Protein AF-R9AJC6-F1 (afdb_monomer_lite)

pLDDT: mean 87.19, std 7.64, range [55.09, 95.31]

Organism: NCBI:txid106651

Structure (mmCIF, N/CA/C/O backbone):
data_AF-R9AJC6-F1
#
_entry.id   AF-R9AJC6-F1
#
loop_
_atom_site.group_PDB
_atom_site.id
_atom_site.type_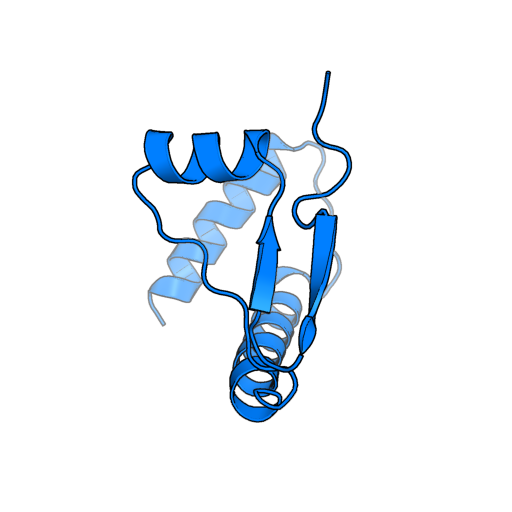symbol
_atom_site.label_atom_id
_atom_site.label_alt_id
_atom_site.label_comp_id
_atom_site.label_asym_id
_atom_site.label_entity_id
_atom_site.label_seq_id
_atom_site.pdbx_PDB_ins_code
_atom_site.Cartn_x
_atom_site.Cartn_y
_atom_site.Cartn_z
_atom_site.occupancy
_atom_site.B_iso_or_equiv
_atom_site.auth_seq_id
_atom_site.auth_comp_id
_atom_site.auth_asym_id
_atom_site.auth_atom_id
_atom_site.pdbx_PDB_model_num
ATOM 1 N N . MET A 1 1 ? -19.884 14.534 -8.239 1.00 55.09 1 MET A N 1
ATOM 2 C CA . MET A 1 1 ? -19.146 15.046 -7.065 1.00 55.09 1 MET A CA 1
ATOM 3 C C . MET A 1 1 ? -18.233 13.924 -6.599 1.00 55.09 1 MET A C 1
ATOM 5 O O . MET A 1 1 ? -18.745 12.869 -6.258 1.00 55.09 1 MET A O 1
ATOM 9 N N . ALA A 1 2 ? -16.915 14.079 -6.726 1.00 72.88 2 ALA A N 1
ATOM 10 C CA . ALA A 1 2 ? -15.970 13.037 -6.321 1.00 72.88 2 ALA A CA 1
ATOM 11 C C . ALA A 1 2 ? -15.865 12.982 -4.788 1.00 72.88 2 ALA A C 1
ATOM 13 O O . ALA A 1 2 ? -15.930 14.027 -4.134 1.00 72.88 2 ALA A O 1
ATOM 14 N N . ILE A 1 3 ? -15.705 11.782 -4.225 1.00 82.56 3 ILE A N 1
ATOM 15 C CA . ILE A 1 3 ? -15.405 11.609 -2.798 1.00 82.56 3 ILE A CA 1
ATOM 16 C C . ILE A 1 3 ? -14.049 12.266 -2.517 1.00 82.56 3 ILE A C 1
ATOM 18 O O . ILE A 1 3 ? -13.062 11.942 -3.173 1.00 82.56 3 ILE A O 1
ATOM 22 N N . LYS A 1 4 ? -13.999 13.187 -1.548 1.00 85.19 4 LYS A N 1
ATOM 23 C CA . LYS A 1 4 ? -12.738 13.787 -1.080 1.00 85.19 4 LYS A CA 1
ATOM 24 C C . LYS A 1 4 ? -12.039 12.920 -0.034 1.00 85.19 4 LYS A C 1
ATOM 26 O O . LYS A 1 4 ? -10.818 12.824 -0.057 1.00 85.19 4 LYS A O 1
ATOM 31 N N . THR A 1 5 ? -12.801 12.300 0.864 1.00 91.81 5 THR A N 1
ATOM 32 C CA . THR A 1 5 ? -12.290 11.459 1.953 1.00 91.81 5 THR A CA 1
ATOM 33 C C . THR A 1 5 ? -13.169 10.227 2.130 1.00 91.81 5 THR A C 1
ATOM 35 O O . THR A 1 5 ? -14.391 10.300 2.043 1.00 91.81 5 THR A O 1
ATOM 38 N N . VAL A 1 6 ? -12.533 9.081 2.370 1.00 92.38 6 VAL A N 1
ATOM 39 C CA . VAL A 1 6 ? -13.206 7.795 2.620 1.00 92.38 6 VAL A CA 1
ATOM 40 C C . VAL A 1 6 ? -13.807 7.731 4.030 1.00 92.38 6 VAL A C 1
ATOM 42 O O . VAL A 1 6 ? -14.869 7.145 4.240 1.00 92.38 6 VAL A O 1
ATOM 45 N N . VAL A 1 7 ? -13.127 8.352 4.992 1.00 92.81 7 VAL A N 1
ATOM 46 C CA . VAL A 1 7 ? -13.531 8.444 6.396 1.00 92.81 7 VAL A CA 1
ATOM 47 C C . VAL A 1 7 ? -13.900 9.893 6.692 1.00 92.81 7 VAL A C 1
ATOM 49 O O . VAL A 1 7 ? -13.133 10.795 6.355 1.00 92.81 7 VAL A O 1
ATOM 52 N N . ASP A 1 8 ? -15.048 10.098 7.331 1.00 92.44 8 ASP A N 1
ATOM 53 C CA . ASP A 1 8 ? -15.502 11.413 7.783 1.00 92.44 8 ASP A CA 1
ATOM 54 C C . ASP A 1 8 ? -15.015 11.696 9.217 1.00 92.44 8 ASP A C 1
ATOM 56 O O . ASP A 1 8 ? -14.559 12.802 9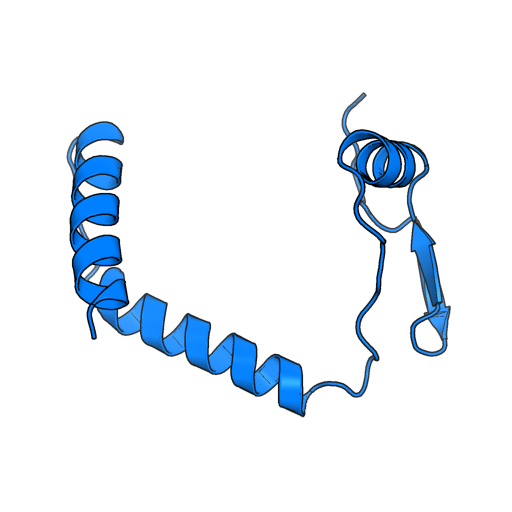.501 1.00 92.44 8 ASP A O 1
ATOM 60 N N . ILE A 1 9 ? -15.064 10.701 10.120 1.00 92.06 9 ILE A N 1
ATOM 61 C CA . ILE A 1 9 ? -14.650 10.850 11.530 1.00 92.06 9 ILE A CA 1
ATOM 62 C C . ILE A 1 9 ? -13.841 9.639 12.013 1.00 92.06 9 ILE A C 1
ATOM 64 O O . ILE A 1 9 ? -14.223 8.483 11.813 1.00 92.06 9 ILE A O 1
ATOM 68 N N . ILE A 1 10 ? -12.733 9.921 12.702 1.00 89.69 10 ILE A N 1
ATOM 69 C CA . ILE A 1 10 ? -11.871 8.948 13.381 1.00 89.69 10 ILE A CA 1
ATOM 70 C C . ILE A 1 10 ? -12.213 8.956 14.874 1.00 89.69 10 ILE A C 1
ATOM 72 O O . ILE A 1 10 ? -12.046 9.978 15.534 1.00 89.69 10 ILE A O 1
ATOM 76 N N . MET A 1 11 ? -12.684 7.826 15.404 1.00 88.50 11 MET A N 1
ATOM 77 C CA . MET A 1 11 ? -13.017 7.654 16.823 1.00 88.50 11 MET A CA 1
ATOM 78 C C . MET A 1 11 ? -11.982 6.757 17.532 1.00 88.50 11 MET A C 1
ATOM 80 O O . MET A 1 11 ? -10.923 6.427 16.985 1.00 88.50 11 MET A O 1
ATOM 84 N N . THR A 1 12 ? -12.241 6.381 18.781 1.00 85.00 12 THR A N 1
ATOM 85 C CA . THR A 1 12 ? -11.340 5.535 19.575 1.00 85.00 12 THR A CA 1
ATOM 86 C C . THR A 1 12 ? -11.243 4.105 19.039 1.00 85.00 12 THR A C 1
ATOM 88 O O . THR A 1 12 ? -12.215 3.525 18.560 1.00 85.00 12 THR A O 1
ATOM 91 N N . GLY A 1 13 ? -10.054 3.503 19.132 1.00 82.69 13 GLY A N 1
ATOM 92 C CA . GLY A 1 13 ? -9.833 2.134 18.662 1.00 82.69 13 GLY A CA 1
ATOM 93 C C . GLY A 1 13 ? -10.076 1.989 17.154 1.00 82.69 13 GLY A C 1
ATOM 94 O O . GLY A 1 13 ? -9.488 2.726 16.361 1.00 82.69 13 GLY A O 1
ATOM 95 N N . LYS A 1 14 ? -10.923 1.022 16.771 1.00 81.50 14 LYS A N 1
ATOM 96 C CA . LYS A 1 14 ? -11.276 0.712 15.370 1.00 81.50 14 LYS A CA 1
ATOM 97 C C . LYS A 1 14 ? -12.464 1.518 14.838 1.00 81.50 14 LYS A C 1
ATOM 99 O O . LYS A 1 14 ? -12.803 1.390 13.667 1.00 81.50 14 LYS A O 1
ATOM 104 N N . GLU A 1 15 ? -13.125 2.320 15.666 1.00 86.38 15 GLU A N 1
ATOM 105 C CA . GLU A 1 15 ? -14.367 2.978 15.261 1.00 86.38 15 GLU A CA 1
ATOM 106 C C . GLU A 1 15 ? -14.102 4.113 14.266 1.00 86.38 15 GLU A C 1
ATOM 108 O O . GLU A 1 15 ? -13.306 5.026 14.509 1.00 86.38 15 GLU A O 1
ATOM 113 N N . ARG A 1 16 ? -14.766 4.052 13.111 1.00 91.50 16 ARG A N 1
ATOM 114 C CA . ARG A 1 16 ? -14.687 5.057 12.049 1.00 91.50 16 ARG A CA 1
ATOM 115 C C . ARG A 1 16 ? -16.090 5.334 11.534 1.00 91.50 16 ARG A C 1
ATOM 117 O O . ARG A 1 16 ? -16.848 4.401 11.282 1.00 91.50 16 ARG A O 1
ATOM 124 N N . GLN A 1 17 ? -16.408 6.607 11.330 1.00 92.75 17 GLN A N 1
ATOM 125 C CA . GLN A 1 17 ? -17.565 6.986 10.532 1.00 92.75 17 GLN A CA 1
ATOM 126 C C . GLN A 1 17 ? -17.114 7.118 9.082 1.00 92.75 17 GLN A C 1
ATOM 128 O O . GLN A 1 17 ? -16.325 8.005 8.746 1.00 92.75 17 GLN A O 1
ATOM 133 N N . PHE A 1 18 ? -17.579 6.202 8.238 1.00 92.62 18 PHE A N 1
ATOM 134 C CA . PHE A 1 18 ? -17.263 6.200 6.816 1.00 92.62 18 PHE A CA 1
ATOM 135 C C . PHE A 1 18 ? -18.191 7.122 6.041 1.00 92.62 18 PHE A C 1
ATOM 137 O O . PHE A 1 18 ? -19.355 7.310 6.397 1.00 92.62 18 PHE A O 1
ATOM 144 N N . ASN A 1 19 ? -17.665 7.651 4.942 1.00 94.12 19 ASN A N 1
ATOM 145 C CA . ASN A 1 19 ? -18.449 8.448 4.025 1.00 94.12 19 ASN A CA 1
ATOM 146 C C . ASN A 1 19 ? -19.580 7.616 3.406 1.00 94.12 19 ASN A C 1
ATOM 148 O O . ASN A 1 19 ? -19.364 6.485 2.962 1.00 94.12 19 ASN A O 1
ATOM 152 N N . TRP A 1 20 ? -20.777 8.193 3.307 1.00 92.00 20 TRP A N 1
ATOM 153 C CA . TRP A 1 20 ? -21.955 7.487 2.794 1.00 92.00 20 TRP A CA 1
ATOM 154 C C . TRP A 1 20 ? -21.773 6.973 1.355 1.00 92.00 20 TRP A C 1
ATOM 156 O O . TRP A 1 20 ? -22.185 5.854 1.048 1.00 92.00 20 TRP A O 1
ATOM 166 N N . CYS A 1 21 ? -21.112 7.741 0.478 1.00 92.06 21 CYS A N 1
ATOM 167 C CA . CYS A 1 21 ? -20.828 7.300 -0.889 1.00 92.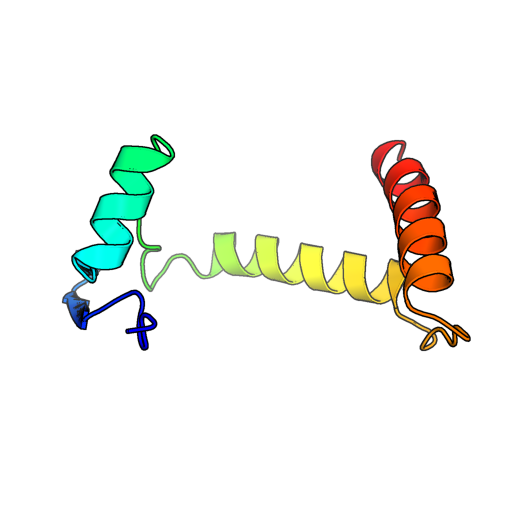06 21 CYS A CA 1
ATOM 168 C C . CYS A 1 21 ? -19.890 6.089 -0.886 1.00 92.06 21 CYS A C 1
ATOM 170 O O . CYS A 1 21 ? -20.005 5.210 -1.735 1.00 92.06 21 CYS A O 1
ATOM 172 N N . PHE A 1 22 ? -18.951 6.043 0.063 1.00 92.44 22 PHE A N 1
ATOM 173 C CA . PHE A 1 22 ? -18.017 4.932 0.188 1.00 92.44 22 PHE A CA 1
ATOM 174 C C . PHE A 1 22 ? -18.691 3.679 0.752 1.00 92.44 22 PHE A C 1
ATOM 176 O O . PHE A 1 22 ? -18.459 2.580 0.260 1.00 92.44 22 PHE A O 1
ATOM 183 N N . MET A 1 23 ? -19.603 3.837 1.711 1.00 93.06 23 MET A N 1
ATOM 184 C CA . MET A 1 23 ? -20.432 2.727 2.190 1.00 93.06 23 MET A CA 1
ATOM 185 C C . MET A 1 23 ? -21.292 2.130 1.069 1.00 93.06 23 MET A C 1
ATOM 187 O O . MET A 1 23 ? -21.409 0.911 0.968 1.00 93.06 23 MET A O 1
ATOM 191 N N . ALA A 1 24 ? -21.840 2.968 0.182 1.00 92.81 24 ALA A N 1
ATOM 192 C CA . ALA A 1 24 ? -22.591 2.497 -0.981 1.00 92.81 24 ALA A CA 1
ATOM 193 C C . ALA A 1 24 ? -21.730 1.647 -1.938 1.00 92.81 24 ALA A C 1
ATOM 195 O O . ALA A 1 24 ? -22.236 0.688 -2.519 1.00 92.81 24 ALA A O 1
ATOM 196 N N . LEU A 1 25 ? -20.429 1.946 -2.065 1.00 92.44 25 LEU A N 1
ATOM 197 C CA . LEU A 1 25 ? -19.489 1.103 -2.815 1.00 92.44 25 LEU A CA 1
ATOM 198 C C . LEU A 1 25 ? -19.304 -0.264 -2.153 1.00 92.44 25 LEU A C 1
ATOM 200 O O . LEU A 1 25 ? -19.317 -1.266 -2.862 1.00 92.44 25 LEU A O 1
ATOM 204 N N . GLY A 1 26 ? -19.184 -0.313 -0.823 1.00 91.94 26 GLY A N 1
ATOM 205 C CA . GLY A 1 26 ? -19.113 -1.570 -0.069 1.00 91.94 26 GLY A CA 1
ATOM 206 C C . GLY A 1 26 ? -20.317 -2.472 -0.337 1.00 91.94 26 GLY A C 1
ATOM 207 O O . GLY A 1 26 ? -20.156 -3.648 -0.642 1.00 91.94 26 GLY A O 1
ATOM 208 N N . VAL A 1 27 ? -21.525 -1.899 -0.349 1.00 93.38 27 VAL A N 1
ATOM 209 C CA . VAL A 1 27 ? -22.756 -2.636 -0.692 1.00 93.38 27 VAL A CA 1
ATOM 210 C C . VAL A 1 27 ? -22.767 -3.073 -2.159 1.00 93.38 27 VAL A C 1
ATOM 212 O O . VAL A 1 27 ? -23.164 -4.194 -2.461 1.00 93.38 27 VAL A O 1
ATOM 215 N N . HIS A 1 28 ? -22.326 -2.215 -3.081 1.00 94.12 28 HIS A N 1
ATOM 216 C CA . HIS A 1 28 ? -22.323 -2.528 -4.512 1.00 94.12 28 HIS A CA 1
ATOM 217 C C . HIS A 1 28 ? -21.338 -3.649 -4.876 1.00 94.12 28 HIS A C 1
ATOM 219 O O . HIS A 1 28 ? -21.671 -4.527 -5.669 1.00 94.12 28 HIS A O 1
ATOM 225 N N . TYR A 1 29 ? -20.143 -3.624 -4.286 1.00 95.06 29 TYR A N 1
ATOM 226 C CA . TYR A 1 29 ? -19.078 -4.602 -4.522 1.00 95.06 29 TYR A CA 1
ATOM 227 C C . TYR A 1 29 ? -19.034 -5.723 -3.473 1.00 95.06 29 TYR A C 1
ATOM 229 O O . TYR A 1 29 ? -18.142 -6.565 -3.532 1.00 95.06 29 TYR A O 1
ATOM 237 N N . LEU A 1 30 ? -19.997 -5.752 -2.547 1.00 94.81 30 LEU A N 1
ATOM 238 C CA . LEU A 1 30 ? -20.175 -6.785 -1.524 1.00 94.81 30 LEU A CA 1
ATOM 239 C C . LEU A 1 30 ? -18.929 -7.008 -0.646 1.00 94.81 30 LEU A C 1
ATOM 241 O O . LEU A 1 30 ? -18.517 -8.146 -0.425 1.00 94.81 30 LEU A O 1
ATOM 245 N N . PHE A 1 31 ? -18.333 -5.928 -0.136 1.00 92.94 31 PHE A N 1
ATOM 246 C CA . PHE A 1 31 ? -17.245 -6.001 0.842 1.00 92.94 31 PHE A CA 1
ATOM 247 C C . PHE A 1 31 ? -17.551 -5.199 2.107 1.00 92.94 31 PHE A C 1
ATOM 249 O O . PHE A 1 31 ? -18.167 -4.131 2.058 1.00 92.94 31 PHE A O 1
ATOM 256 N N . ASP A 1 32 ? -17.059 -5.705 3.236 1.00 90.62 32 ASP A N 1
ATOM 257 C CA . ASP A 1 32 ? -17.196 -5.055 4.533 1.00 90.62 32 ASP A CA 1
ATOM 258 C C . ASP A 1 32 ? -16.082 -4.038 4.786 1.00 90.62 32 ASP A C 1
ATOM 260 O O . ASP A 1 32 ? -14.919 -4.217 4.413 1.00 90.62 32 ASP A O 1
ATOM 264 N N . LEU A 1 33 ? -16.443 -2.959 5.476 1.00 89.69 33 LEU A N 1
ATOM 265 C CA . LEU A 1 33 ? -15.528 -1.891 5.854 1.00 89.69 33 LEU A CA 1
ATOM 266 C C . LEU A 1 33 ? -14.957 -2.151 7.244 1.00 89.69 33 LEU A C 1
ATOM 268 O O . LEU A 1 33 ? -15.610 -1.893 8.254 1.00 89.69 33 LEU A O 1
ATOM 272 N N . VAL A 1 34 ? -13.714 -2.631 7.292 1.00 86.88 34 VAL A N 1
ATOM 273 C CA . VAL A 1 34 ? -13.008 -2.907 8.547 1.00 86.88 34 VAL A CA 1
ATOM 274 C C . VAL A 1 34 ? -11.793 -1.998 8.662 1.00 86.88 34 VAL A C 1
ATOM 276 O O . VAL A 1 34 ? -10.896 -2.026 7.824 1.00 86.88 34 VAL A O 1
ATOM 279 N N . ALA A 1 35 ? -11.756 -1.187 9.717 1.00 87.00 35 ALA A N 1
ATOM 280 C CA . ALA A 1 35 ? -10.593 -0.371 10.032 1.00 87.00 35 ALA A CA 1
ATOM 281 C C . ALA A 1 35 ? -9.563 -1.160 10.854 1.00 87.00 35 ALA A C 1
ATOM 283 O O . ALA A 1 35 ? -9.911 -1.966 11.726 1.00 87.00 35 ALA A O 1
ATOM 284 N N . CYS A 1 36 ? -8.283 -0.872 10.618 1.00 80.88 36 CYS A N 1
ATOM 285 C CA . CYS A 1 36 ? -7.189 -1.385 11.434 1.00 80.88 36 CYS A CA 1
ATOM 286 C C . CYS A 1 36 ? -7.238 -0.807 12.859 1.00 80.88 36 CYS A C 1
ATOM 288 O O . CYS A 1 36 ? -7.683 0.321 13.090 1.00 80.88 36 CYS A O 1
ATOM 290 N N . THR A 1 37 ? -6.768 -1.588 13.834 1.00 76.62 37 THR A N 1
ATOM 291 C CA . THR A 1 37 ? -6.556 -1.104 15.206 1.00 76.62 37 THR A CA 1
ATOM 292 C C . THR A 1 37 ? -5.334 -0.189 15.228 1.00 76.62 37 THR A C 1
ATOM 294 O O . THR A 1 37 ? -4.319 -0.578 14.674 1.00 76.62 37 THR A O 1
ATOM 297 N N . PRO A 1 38 ? -5.325 0.946 15.945 1.00 67.50 38 PRO A N 1
ATOM 298 C CA . PRO A 1 38 ? -4.135 1.804 16.018 1.00 67.50 38 PRO A CA 1
ATOM 299 C C . PRO A 1 38 ? -2.873 1.083 16.527 1.00 67.50 38 PRO A C 1
ATOM 301 O O . PRO A 1 38 ? -1.758 1.510 16.264 1.00 67.50 38 PRO A O 1
ATOM 304 N N . THR A 1 39 ? -3.046 -0.015 17.269 1.00 65.19 39 THR A N 1
ATOM 305 C CA . THR A 1 39 ? -1.966 -0.833 17.839 1.00 65.19 39 THR A CA 1
ATOM 306 C C . THR A 1 39 ? -1.581 -2.040 16.968 1.00 65.19 39 THR A C 1
ATOM 308 O O . THR A 1 39 ? -0.758 -2.841 17.398 1.00 65.19 39 THR A O 1
ATOM 311 N N . SER A 1 40 ? -2.126 -2.206 15.752 1.00 67.94 40 SER A N 1
ATOM 312 C CA . SER A 1 40 ? -1.781 -3.324 14.845 1.00 67.94 40 SER A CA 1
ATOM 313 C C . SER A 1 40 ? -0.416 -3.174 14.160 1.00 67.94 40 SER A C 1
ATOM 315 O O . SER A 1 40 ? -0.178 -3.784 13.121 1.00 67.94 40 SER A O 1
ATOM 317 N N . GLY A 1 41 ? 0.501 -2.401 14.747 1.00 69.12 41 GLY A N 1
ATOM 318 C CA . GLY A 1 41 ? 1.787 -2.058 14.139 1.00 69.12 41 GLY A CA 1
ATOM 319 C C . GLY A 1 41 ? 2.653 -3.266 13.765 1.00 69.12 41 GLY A C 1
ATOM 320 O O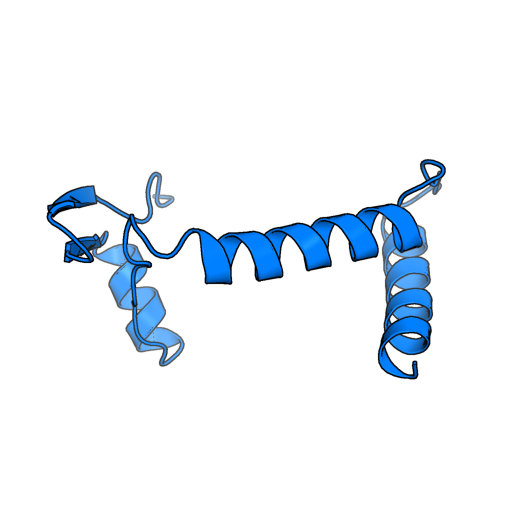 . GLY A 1 41 ? 3.486 -3.156 12.876 1.00 69.12 41 GLY A O 1
ATOM 321 N N . TRP A 1 42 ? 2.448 -4.435 14.386 1.00 75.12 42 TRP A N 1
ATOM 322 C CA . TRP A 1 42 ? 3.163 -5.654 13.992 1.00 75.12 42 TRP A CA 1
ATOM 323 C C . TRP A 1 42 ? 2.651 -6.253 12.671 1.00 75.12 42 TRP A C 1
ATOM 325 O O . TRP A 1 42 ? 3.461 -6.572 11.805 1.00 75.12 42 TRP A O 1
ATOM 335 N N . GLU A 1 43 ? 1.332 -6.372 12.481 1.00 78.00 43 GLU A N 1
ATOM 336 C CA . GLU A 1 43 ? 0.740 -6.868 11.224 1.00 78.00 43 GLU A CA 1
ATOM 337 C C . GLU A 1 43 ? 0.971 -5.877 10.080 1.00 78.00 43 GLU A C 1
ATOM 339 O O . GLU A 1 43 ? 1.325 -6.271 8.968 1.00 78.00 43 GLU A O 1
ATOM 344 N N . GLU A 1 44 ? 0.844 -4.583 10.378 1.00 81.25 44 GLU A N 1
ATOM 345 C CA . GLU A 1 44 ? 1.139 -3.508 9.434 1.00 81.25 44 GLU A CA 1
ATOM 346 C C . GLU A 1 44 ? 2.625 -3.497 9.061 1.00 81.25 44 GLU A C 1
ATOM 348 O O . GLU A 1 44 ? 2.953 -3.462 7.881 1.00 8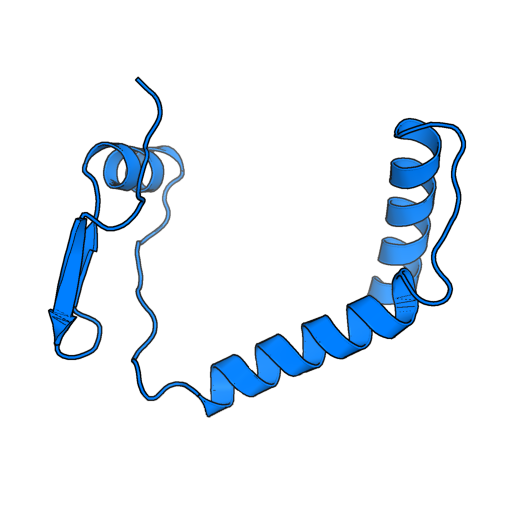1.25 44 GLU A O 1
ATOM 353 N N . GLY A 1 45 ? 3.531 -3.683 10.025 1.00 80.50 45 GLY A N 1
ATOM 354 C CA . GLY A 1 45 ? 4.965 -3.790 9.755 1.00 80.50 45 GLY A CA 1
ATOM 355 C C . GLY A 1 45 ? 5.340 -5.001 8.891 1.00 80.50 45 GLY A C 1
ATOM 356 O O . GLY A 1 45 ? 6.223 -4.903 8.039 1.00 80.50 45 GLY A O 1
ATOM 357 N N . GLN A 1 46 ? 4.659 -6.145 9.048 1.00 82.81 46 GLN A N 1
ATOM 358 C CA . GLN A 1 46 ? 4.842 -7.290 8.144 1.00 82.81 46 GLN A CA 1
ATOM 359 C C . GLN A 1 46 ? 4.389 -6.957 6.721 1.00 82.81 46 GLN A C 1
ATOM 361 O O . GLN A 1 46 ? 5.081 -7.295 5.758 1.00 82.81 46 GLN A O 1
ATOM 366 N N . PHE A 1 47 ? 3.240 -6.295 6.591 1.00 82.88 47 PHE A N 1
ATOM 367 C CA . PHE A 1 47 ? 2.702 -5.854 5.310 1.00 82.88 47 PHE A CA 1
ATOM 368 C C . PHE A 1 47 ? 3.666 -4.865 4.639 1.00 82.88 47 PHE A C 1
ATOM 370 O O . PHE A 1 47 ? 4.134 -5.129 3.534 1.00 82.88 47 PHE A O 1
ATOM 377 N N . GLU A 1 48 ? 4.068 -3.799 5.332 1.00 88.56 48 GLU A N 1
ATOM 378 C CA . GLU A 1 48 ? 5.021 -2.788 4.855 1.00 88.56 48 GLU A CA 1
ATOM 379 C C . GLU A 1 48 ? 6.359 -3.391 4.416 1.00 88.56 48 GLU A C 1
ATOM 381 O O . GLU A 1 48 ? 6.879 -3.035 3.356 1.00 88.56 48 GLU A O 1
ATOM 386 N N . ASN A 1 49 ? 6.894 -4.353 5.172 1.00 88.50 49 ASN A N 1
ATOM 387 C CA . ASN A 1 49 ? 8.131 -5.039 4.806 1.00 88.50 49 ASN A CA 1
ATOM 388 C C . ASN A 1 49 ? 7.989 -5.827 3.490 1.00 88.50 49 ASN A C 1
ATOM 390 O O . ASN A 1 49 ? 8.898 -5.835 2.659 1.00 88.50 49 ASN A O 1
ATOM 394 N N . GLN A 1 50 ? 6.830 -6.448 3.249 1.00 85.00 50 GLN A N 1
ATOM 395 C CA . GLN A 1 50 ? 6.554 -7.108 1.970 1.00 85.00 50 GLN A CA 1
ATOM 396 C C . GLN A 1 50 ? 6.499 -6.104 0.811 1.00 85.00 50 GLN A C 1
ATOM 398 O O . GLN A 1 50 ? 7.063 -6.383 -0.249 1.00 85.00 50 GLN A O 1
ATOM 403 N N . PHE A 1 51 ? 5.908 -4.917 1.004 1.00 86.44 51 PHE A N 1
ATOM 404 C CA . PHE A 1 51 ? 5.969 -3.855 -0.013 1.00 86.44 51 PHE A CA 1
ATOM 405 C C . PHE A 1 51 ? 7.391 -3.378 -0.266 1.00 86.44 51 PHE A C 1
ATOM 407 O O . PHE A 1 51 ? 7.749 -3.160 -1.425 1.00 86.44 51 PHE A O 1
ATOM 414 N N . GLY A 1 52 ? 8.200 -3.242 0.788 1.00 88.44 52 GLY A N 1
ATOM 415 C CA . GLY A 1 52 ? 9.621 -2.918 0.680 1.00 88.44 52 GLY A CA 1
ATOM 416 C C . GLY A 1 52 ? 10.342 -3.894 -0.246 1.00 88.44 52 GLY A C 1
ATOM 417 O O . GLY A 1 52 ? 10.900 -3.482 -1.263 1.00 88.44 52 GLY A O 1
ATOM 418 N N . ASN A 1 53 ? 10.207 -5.194 0.023 1.00 89.56 53 ASN A N 1
ATOM 419 C CA . ASN A 1 53 ? 10.802 -6.254 -0.792 1.00 89.56 53 ASN A CA 1
ATOM 420 C C . ASN A 1 53 ? 10.331 -6.213 -2.253 1.00 89.56 53 ASN A C 1
ATOM 422 O O . ASN A 1 53 ? 11.146 -6.249 -3.173 1.00 89.56 53 ASN A O 1
ATOM 426 N N . ILE A 1 54 ? 9.019 -6.094 -2.491 1.00 88.88 54 ILE A N 1
ATOM 427 C CA . ILE A 1 54 ? 8.465 -6.008 -3.852 1.00 88.88 54 ILE A CA 1
ATOM 428 C C . ILE A 1 54 ? 9.042 -4.796 -4.587 1.00 88.88 54 ILE A C 1
ATOM 430 O O . ILE A 1 54 ? 9.412 -4.896 -5.760 1.00 88.88 54 ILE A O 1
ATOM 434 N N . ARG A 1 55 ? 9.143 -3.652 -3.902 1.00 87.62 55 ARG A N 1
ATOM 435 C CA . ARG A 1 55 ? 9.673 -2.420 -4.481 1.00 87.62 55 ARG A CA 1
ATOM 436 C C . ARG A 1 55 ? 11.142 -2.556 -4.855 1.00 87.62 55 ARG A C 1
ATOM 438 O O . ARG A 1 55 ? 11.523 -2.108 -5.935 1.00 87.62 55 ARG A O 1
ATOM 445 N N . GLU A 1 56 ? 11.939 -3.192 -4.006 1.00 89.62 56 GLU A N 1
ATOM 446 C CA . GLU A 1 56 ? 13.341 -3.487 -4.293 1.00 89.62 56 GLU A CA 1
ATOM 447 C C . GLU A 1 56 ? 13.500 -4.453 -5.470 1.00 89.62 56 GLU A C 1
ATOM 449 O O . GLU A 1 56 ? 14.351 -4.241 -6.329 1.00 89.62 56 GLU A O 1
ATOM 454 N N . TRP A 1 57 ? 12.658 -5.483 -5.568 1.00 88.81 57 TRP A N 1
ATOM 455 C CA . TRP A 1 57 ? 12.760 -6.479 -6.638 1.00 88.81 57 TRP A CA 1
ATOM 456 C C . TRP A 1 57 ? 12.268 -5.983 -7.996 1.00 88.81 57 TRP A C 1
ATOM 458 O O . TRP A 1 57 ? 12.756 -6.452 -9.029 1.00 88.81 57 TRP A O 1
ATOM 468 N N . LEU A 1 58 ? 11.269 -5.097 -8.007 1.00 87.25 58 LEU A N 1
ATOM 469 C CA . LEU A 1 58 ? 10.629 -4.636 -9.236 1.00 87.25 58 LEU A CA 1
ATOM 470 C C . LEU A 1 58 ? 11.138 -3.279 -9.706 1.00 87.25 58 LEU A C 1
ATOM 472 O O . LEU A 1 58 ? 11.300 -3.103 -10.903 1.00 87.25 58 LEU A O 1
ATOM 476 N N . PHE A 1 59 ? 11.390 -2.319 -8.820 1.00 87.56 59 PHE A N 1
ATOM 477 C CA . PHE A 1 59 ? 11.572 -0.920 -9.229 1.00 87.56 59 PHE A CA 1
ATOM 478 C C . PHE A 1 59 ? 12.983 -0.375 -8.995 1.00 87.56 59 PHE A C 1
ATOM 480 O O . PHE A 1 59 ? 13.218 0.816 -9.210 1.00 87.56 59 PHE A O 1
ATOM 487 N N . ILE A 1 60 ? 13.925 -1.223 -8.569 1.00 87.44 60 ILE A N 1
ATOM 488 C CA . ILE A 1 60 ? 15.324 -0.846 -8.353 1.00 87.44 60 ILE A CA 1
ATOM 489 C C . ILE A 1 60 ? 16.233 -1.736 -9.223 1.00 87.44 60 ILE A C 1
ATOM 491 O O . ILE A 1 60 ? 16.232 -2.955 -9.055 1.00 87.44 60 ILE A O 1
ATOM 495 N N . PRO A 1 61 ? 17.031 -1.159 -10.147 1.00 86.19 61 PRO A N 1
ATOM 496 C CA . PRO A 1 61 ? 17.136 0.267 -10.483 1.00 86.19 61 PRO A CA 1
ATOM 497 C C . PRO A 1 61 ? 15.867 0.819 -11.157 1.00 86.19 61 PRO A C 1
ATOM 499 O O . PRO A 1 61 ? 15.067 0.062 -11.699 1.00 86.19 61 PRO A O 1
ATOM 502 N N . CYS A 1 62 ? 15.707 2.149 -11.142 1.00 85.00 62 CYS A N 1
ATOM 503 C CA . CYS A 1 62 ? 14.555 2.818 -11.752 1.00 85.00 62 CYS A CA 1
ATOM 504 C C . CYS A 1 62 ? 14.453 2.465 -13.242 1.00 85.00 62 CYS A C 1
ATOM 506 O O . CYS A 1 62 ? 15.369 2.733 -14.027 1.00 85.00 62 CYS A O 1
ATOM 508 N N . LEU A 1 63 ? 13.339 1.844 -13.613 1.00 87.62 63 LEU A N 1
ATOM 509 C CA . LEU A 1 63 ? 13.096 1.356 -14.961 1.00 87.62 63 LEU A CA 1
ATOM 510 C C . LEU A 1 63 ? 12.662 2.504 -15.870 1.00 87.62 63 LEU A C 1
ATOM 512 O O . LEU A 1 63 ? 11.890 3.373 -15.468 1.00 87.62 63 LEU A O 1
ATOM 516 N N . LYS A 1 64 ? 13.148 2.490 -17.110 1.00 89.94 64 LYS A N 1
ATOM 517 C CA . LYS A 1 64 ? 12.761 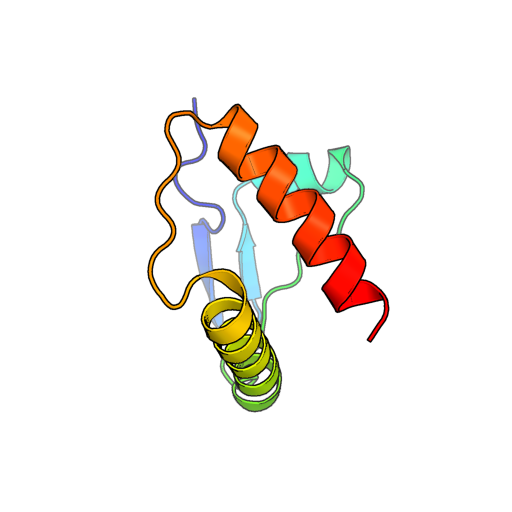3.455 -18.139 1.00 89.94 64 LYS A CA 1
ATOM 518 C C . LYS A 1 64 ? 12.002 2.723 -19.233 1.00 89.94 64 LYS A C 1
ATOM 520 O O . LYS A 1 64 ? 12.499 1.728 -19.750 1.00 89.94 64 LYS A O 1
ATOM 525 N N . PHE A 1 65 ? 10.835 3.249 -19.573 1.00 91.75 65 PHE A N 1
ATOM 526 C CA . PHE A 1 65 ? 9.970 2.758 -20.641 1.00 91.75 65 PHE A CA 1
ATOM 527 C C . PHE A 1 65 ? 9.588 3.933 -21.533 1.00 91.75 65 PHE A C 1
ATOM 529 O O . PHE A 1 65 ? 9.571 5.075 -21.067 1.00 91.75 65 PHE A O 1
ATOM 536 N N . ASN A 1 66 ? 9.295 3.660 -22.801 1.00 90.69 66 ASN A N 1
ATOM 537 C CA . ASN A 1 66 ? 8.915 4.706 -23.750 1.00 90.69 66 ASN A CA 1
ATOM 538 C C . ASN A 1 66 ? 7.416 5.024 -23.691 1.00 90.69 66 ASN A C 1
ATOM 540 O O . ASN A 1 66 ? 7.022 6.143 -24.006 1.00 90.69 66 ASN A O 1
ATOM 544 N N . ASP A 1 67 ? 6.597 4.052 -23.278 1.00 94.19 67 ASP A N 1
ATOM 545 C CA . ASP A 1 67 ? 5.145 4.187 -23.163 1.00 94.19 67 ASP A CA 1
ATOM 546 C C . ASP A 1 67 ? 4.574 3.352 -22.000 1.00 94.19 67 ASP A C 1
ATOM 548 O O . ASP A 1 67 ? 5.191 2.393 -21.522 1.00 94.19 67 ASP A O 1
ATOM 552 N N . GLN A 1 68 ? 3.365 3.700 -21.551 1.00 92.56 68 GLN A N 1
ATOM 553 C CA . GLN A 1 68 ? 2.657 2.989 -20.485 1.00 92.56 68 GLN A CA 1
ATOM 554 C C . GLN A 1 68 ? 2.332 1.533 -20.856 1.00 92.56 68 GLN A C 1
ATOM 556 O O . GLN A 1 68 ? 2.329 0.663 -19.982 1.00 92.56 68 GLN A O 1
ATOM 561 N N . HIS A 1 69 ? 2.091 1.233 -22.134 1.00 95.31 69 HIS A N 1
ATOM 562 C CA . HIS A 1 69 ? 1.821 -0.133 -22.576 1.00 95.31 69 HIS A CA 1
ATOM 563 C C . HIS A 1 69 ? 3.044 -1.047 -22.397 1.00 95.31 69 HIS A C 1
ATOM 565 O O . HIS A 1 69 ? 2.914 -2.185 -21.943 1.00 95.31 69 HIS A O 1
ATOM 571 N N . GLU A 1 70 ? 4.243 -0.536 -22.700 1.00 94.25 70 GLU A N 1
ATOM 572 C CA . GLU A 1 70 ? 5.511 -1.252 -22.502 1.00 94.25 70 GLU A CA 1
ATOM 573 C C . GLU A 1 70 ? 5.736 -1.564 -21.015 1.00 94.25 70 GLU A C 1
ATOM 575 O O . GLU A 1 70 ? 6.084 -2.691 -20.652 1.00 94.25 70 GLU A O 1
ATOM 580 N N . PHE A 1 71 ? 5.448 -0.591 -20.145 1.00 93.31 71 PHE A N 1
ATOM 581 C CA . PHE A 1 71 ? 5.513 -0.763 -18.697 1.00 93.31 71 PHE A CA 1
ATOM 582 C C . PHE A 1 71 ? 4.542 -1.832 -18.179 1.00 93.31 71 PHE A C 1
ATOM 584 O O . PHE A 1 71 ? 4.948 -2.718 -17.425 1.00 93.31 71 PHE A O 1
ATOM 591 N N . ASN A 1 72 ? 3.276 -1.786 -18.603 1.00 94.31 72 ASN A N 1
ATOM 592 C CA . ASN A 1 72 ? 2.255 -2.741 -18.168 1.00 94.31 72 ASN A CA 1
ATOM 593 C C . ASN A 1 72 ? 2.594 -4.176 -18.595 1.00 94.31 72 ASN A C 1
ATOM 595 O O . ASN A 1 72 ? 2.482 -5.100 -17.789 1.00 94.31 72 ASN A O 1
ATOM 599 N N . HIS A 1 73 ? 3.070 -4.363 -19.830 1.00 95.06 73 HIS A N 1
ATOM 600 C CA . HIS A 1 73 ? 3.491 -5.677 -20.315 1.00 95.06 73 HIS A CA 1
ATOM 601 C C . HIS A 1 73 ? 4.703 -6.216 -19.538 1.00 95.06 73 HIS A C 1
ATOM 603 O O . HIS A 1 73 ? 4.737 -7.384 -19.143 1.00 95.06 73 HIS A O 1
ATOM 609 N N . TRP A 1 74 ? 5.689 -5.356 -19.260 1.00 93.81 74 TRP A N 1
ATOM 610 C CA . TRP A 1 74 ? 6.835 -5.720 -18.431 1.00 93.81 74 TRP A CA 1
ATOM 611 C C . TRP A 1 74 ? 6.408 -6.117 -17.009 1.00 93.81 74 TRP A C 1
ATOM 613 O O . TRP A 1 74 ? 6.885 -7.131 -16.489 1.00 93.81 74 TRP A O 1
ATOM 623 N N . LEU A 1 75 ? 5.491 -5.361 -16.394 1.00 92.81 75 LEU A N 1
ATOM 624 C CA . LEU A 1 75 ? 4.964 -5.645 -15.057 1.00 92.81 75 LEU A CA 1
ATOM 625 C C . LEU A 1 75 ? 4.269 -7.004 -14.994 1.00 92.81 75 LEU A C 1
ATOM 627 O O . LEU A 1 75 ? 4.530 -7.771 -14.069 1.00 92.81 75 LEU A O 1
ATOM 631 N N . GLU A 1 76 ? 3.425 -7.322 -15.974 1.00 93.12 76 GLU A N 1
ATOM 632 C CA . GLU A 1 76 ? 2.690 -8.586 -16.021 1.00 93.12 76 GLU A CA 1
ATOM 633 C C . GLU A 1 76 ? 3.642 -9.791 -16.061 1.00 93.12 76 GLU A C 1
ATOM 635 O O . GLU A 1 76 ? 3.538 -10.705 -15.238 1.00 93.12 76 GLU A O 1
ATOM 640 N N . LEU A 1 77 ? 4.643 -9.759 -16.948 1.00 92.31 77 LEU A N 1
ATOM 641 C CA . LEU A 1 77 ? 5.656 -10.814 -17.049 1.00 92.31 77 LEU A CA 1
ATOM 642 C C . LEU A 1 77 ? 6.445 -10.986 -15.745 1.00 92.31 77 LEU A C 1
ATOM 644 O O . LEU A 1 77 ? 6.763 -12.106 -15.328 1.00 92.31 77 LEU A O 1
ATOM 648 N N . ARG A 1 78 ? 6.785 -9.875 -15.086 1.00 90.44 78 ARG A N 1
ATOM 649 C CA . ARG A 1 78 ? 7.553 -9.891 -13.837 1.00 90.44 78 ARG A CA 1
ATOM 650 C C . ARG A 1 78 ? 6.730 -10.391 -12.666 1.00 90.44 78 ARG A C 1
ATOM 652 O O . ARG A 1 78 ? 7.238 -11.204 -11.895 1.00 90.44 78 ARG A O 1
ATOM 659 N N . TYR A 1 79 ? 5.474 -9.973 -12.571 1.00 88.56 79 TYR A N 1
ATOM 660 C CA . TYR A 1 79 ? 4.537 -10.464 -11.572 1.00 88.56 79 TYR A CA 1
ATOM 661 C C . TYR A 1 79 ? 4.337 -11.976 -11.701 1.00 88.56 79 TYR A C 1
ATOM 663 O O . TYR A 1 79 ? 4.511 -12.696 -10.723 1.00 88.56 79 TYR A O 1
ATOM 671 N N . GLN A 1 80 ? 4.102 -12.489 -12.914 1.00 90.00 80 GLN A N 1
ATOM 672 C CA . GLN A 1 80 ? 3.980 -13.933 -13.149 1.00 90.00 80 GLN A CA 1
ATOM 673 C C . GLN A 1 80 ? 5.236 -14.712 -12.737 1.00 90.00 80 GLN A C 1
ATOM 675 O O . GLN A 1 80 ? 5.143 -15.848 -12.276 1.00 90.00 80 GLN A O 1
ATOM 680 N N . LYS A 1 81 ? 6.424 -14.121 -12.901 1.00 88.31 81 LYS A N 1
ATOM 681 C CA . LYS A 1 81 ? 7.682 -14.734 -12.462 1.00 88.31 81 LYS A CA 1
ATOM 682 C C . LYS A 1 81 ? 7.830 -14.731 -10.937 1.00 88.31 81 LYS A C 1
ATOM 684 O O . LYS A 1 81 ? 8.349 -15.701 -10.395 1.00 88.31 81 LYS A O 1
ATOM 689 N N . LEU A 1 82 ? 7.402 -13.662 -10.264 1.00 86.75 82 LEU A N 1
ATOM 690 C CA . LEU A 1 82 ? 7.420 -13.560 -8.801 1.00 86.75 82 LEU A CA 1
ATOM 691 C C . LEU A 1 82 ? 6.385 -14.478 -8.149 1.00 86.75 82 LEU A C 1
ATOM 693 O O . LEU A 1 82 ? 6.712 -15.126 -7.169 1.00 86.75 82 LEU A O 1
ATOM 697 N N . ALA A 1 83 ? 5.186 -14.592 -8.719 1.00 85.00 83 ALA A N 1
ATOM 698 C CA . ALA A 1 83 ? 4.123 -15.456 -8.206 1.00 85.00 83 ALA A CA 1
ATOM 699 C C . ALA A 1 83 ? 4.450 -16.960 -8.291 1.00 85.00 83 ALA A C 1
ATOM 701 O O . ALA A 1 83 ? 3.810 -17.769 -7.631 1.00 85.00 83 ALA A O 1
ATOM 702 N N . LYS A 1 84 ? 5.423 -17.342 -9.129 1.00 84.94 84 LYS A N 1
ATOM 703 C CA . LYS A 1 84 ? 5.910 -18.724 -9.279 1.00 84.94 84 LYS A CA 1
ATOM 704 C C . LYS A 1 84 ? 7.100 -19.061 -8.368 1.00 84.94 84 LYS A C 1
ATOM 706 O O . LYS A 1 84 ? 7.620 -20.170 -8.477 1.00 84.94 84 LYS A O 1
ATOM 711 N N . ARG A 1 85 ? 7.583 -18.112 -7.564 1.00 70.50 85 ARG A N 1
ATOM 712 C CA . ARG A 1 85 ? 8.609 -18.350 -6.537 1.00 70.50 85 ARG A CA 1
ATOM 713 C C . ARG A 1 85 ? 7.957 -18.757 -5.229 1.00 70.50 85 ARG A C 1
ATOM 715 O O . ARG A 1 85 ? 8.585 -19.590 -4.548 1.00 70.50 85 ARG A O 1
#

Sequence (85 aa):
MAIKTVVDIIMTGKERQFNWCFMALGVHYLFDLVACTPTSGWEEGQFENQFGNIREWLFIPCLKFNDQHEFNHWLELRYQKLAKR

Radius of gyration: 18.21 Å; chains: 1; bounding box: 40×34×43 Å

Secondary structure (DSSP, 8-state):
---S-SEEEE-STT-EEE-HHHHHHHHHHT----PPPTT-HHHHHHHHHHHHHHHHHHHSSPP--SSHHHHHHHHHHHHHHHHT-

Foldseek 3Di:
DDDPDQFPDDDAFFDTHGDPVNVVVCVVVVHDDTGHGPPVVVVVVVVVVVVVVVCCQPQPPHDDDPDPVRVVVSVVVVVVVVVVD